Protein AF-A0A945Z3T9-F1 (afdb_monomer_lite)

Radius of gyration: 13.46 Å; chains: 1; bounding box: 30×29×35 Å

Secondary structure (DSSP, 8-state):
-----S-SSHHHHHHHHHHHHHTT-HHHHHTTB-GGGHHHHHHHHHHHHHTTHHHHHHHHHHHSEEEEEE-TTSSEEEEEEE-TTS-EEEEEEEEEETTTTEEEEEE-

pLDDT: mean 94.22, std 6.5, range [50.16, 98.38]

Sequence (108 aa):
ANDIYGGDTPEETLELFIQALESGDVELASKYFVVEKQEEGLYDLEIASKENNLAKYLDILNNSGRSASKYDDEIRYEIDFFDENKQQIHIEIFTLNTLTDKWKISEI

Structure (mmCIF, N/CA/C/O backbone):
data_AF-A0A945Z3T9-F1
#
_entry.id   AF-A0A945Z3T9-F1
#
loop_
_atom_site.group_PDB
_atom_site.id
_atom_site.type_symbol
_atom_site.label_atom_id
_atom_site.label_alt_id
_atom_site.label_comp_id
_atom_site.label_asym_id
_atom_site.label_entity_id
_atom_site.label_seq_id
_atom_site.pdbx_PDB_ins_code
_atom_site.Cartn_x
_atom_site.Cartn_y
_atom_site.Cartn_z
_atom_site.occupancy
_atom_site.B_iso_or_equiv
_atom_site.auth_seq_id
_atom_site.auth_comp_id
_atom_site.auth_asym_id
_atom_site.auth_atom_id
_atom_site.pdbx_PDB_model_num
ATOM 1 N N . ALA A 1 1 ? -12.670 -1.818 18.810 1.00 50.16 1 ALA A N 1
ATOM 2 C CA . ALA A 1 1 ? -12.895 -2.222 17.412 1.00 50.16 1 ALA A CA 1
ATOM 3 C C . ALA A 1 1 ? -11.714 -3.090 17.021 1.00 50.16 1 ALA A C 1
ATOM 5 O O . ALA A 1 1 ? -10.596 -2.669 17.282 1.00 50.16 1 ALA A O 1
ATOM 6 N N . ASN A 1 2 ? -11.945 -4.306 16.525 1.00 63.47 2 ASN A N 1
ATOM 7 C CA . ASN A 1 2 ? -10.855 -5.139 16.019 1.00 63.47 2 ASN A CA 1
ATOM 8 C C . ASN A 1 2 ? -10.454 -4.563 14.662 1.00 63.47 2 ASN A C 1
ATOM 10 O O . ASN A 1 2 ? -11.303 -4.471 13.777 1.00 63.47 2 ASN A O 1
ATOM 14 N N . ASP A 1 3 ? -9.211 -4.115 14.530 1.00 74.38 3 ASP A N 1
ATOM 15 C CA . ASP A 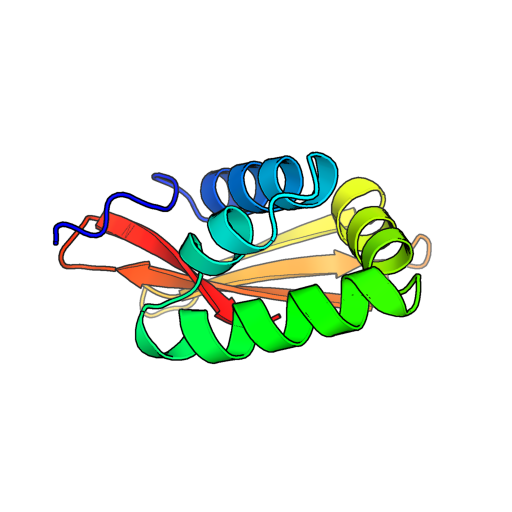1 3 ? -8.677 -3.681 13.246 1.00 74.38 3 ASP A CA 1
ATOM 16 C C . ASP A 1 3 ? -8.444 -4.919 12.371 1.00 74.38 3 ASP A C 1
ATOM 18 O O . ASP A 1 3 ? -7.478 -5.654 12.551 1.00 74.38 3 ASP A O 1
ATOM 22 N N . ILE A 1 4 ? -9.401 -5.195 11.486 1.00 86.62 4 ILE A N 1
ATOM 23 C CA . ILE A 1 4 ? -9.388 -6.359 10.589 1.00 86.62 4 ILE A CA 1
ATOM 24 C C . ILE A 1 4 ? -8.821 -6.031 9.205 1.00 86.62 4 ILE A C 1
ATOM 26 O O . ILE A 1 4 ? -8.809 -6.899 8.337 1.00 86.62 4 ILE A O 1
ATOM 30 N N . TYR A 1 5 ? -8.425 -4.777 8.971 1.00 93.50 5 TYR A N 1
ATOM 31 C CA . TYR A 1 5 ? -8.002 -4.315 7.654 1.00 93.50 5 TYR A CA 1
ATOM 32 C C . TYR A 1 5 ? -6.525 -4.635 7.418 1.00 93.50 5 TYR A C 1
ATOM 34 O O . TYR A 1 5 ? -5.713 -4.531 8.335 1.00 93.50 5 TYR A O 1
ATOM 42 N N . GLY A 1 6 ? -6.178 -4.957 6.176 1.00 95.69 6 GLY A N 1
ATOM 43 C CA . GLY A 1 6 ? -4.844 -5.404 5.776 1.00 95.69 6 GLY A CA 1
ATOM 44 C C . GLY A 1 6 ? -4.838 -6.881 5.389 1.00 95.69 6 GLY A C 1
ATOM 45 O O . GLY A 1 6 ? -5.676 -7.664 5.844 1.00 95.69 6 GLY A O 1
ATOM 46 N N . GLY A 1 7 ? -3.906 -7.240 4.517 1.00 96.75 7 GLY A N 1
ATOM 47 C CA . GLY A 1 7 ? -3.647 -8.605 4.091 1.00 96.75 7 GLY A CA 1
ATOM 48 C C . GLY A 1 7 ? -2.715 -9.354 5.039 1.00 96.75 7 GLY A C 1
ATOM 49 O O . GLY A 1 7 ? -2.140 -8.788 5.977 1.00 96.75 7 GLY A O 1
ATOM 50 N N . ASP A 1 8 ? -2.556 -10.645 4.763 1.00 96.31 8 ASP A N 1
ATOM 51 C CA . ASP A 1 8 ? -1.571 -11.516 5.412 1.00 96.31 8 ASP A CA 1
ATOM 52 C C . ASP A 1 8 ? -0.143 -11.228 4.907 1.00 96.31 8 ASP A C 1
ATOM 54 O O . ASP A 1 8 ? 0.842 -11.627 5.531 1.00 96.31 8 ASP A O 1
ATOM 58 N N . THR A 1 9 ? -0.021 -10.493 3.796 1.00 96.56 9 THR A N 1
ATOM 59 C CA . THR A 1 9 ? 1.247 -10.041 3.203 1.00 96.56 9 THR A CA 1
ATOM 60 C C . THR A 1 9 ? 1.205 -8.546 2.855 1.00 96.56 9 THR A C 1
ATOM 62 O O . THR A 1 9 ? 0.114 -8.011 2.629 1.00 96.56 9 THR A O 1
ATOM 65 N N . PRO A 1 10 ? 2.364 -7.862 2.776 1.00 97.25 10 PRO A N 1
ATOM 66 C CA . PRO A 1 10 ? 2.450 -6.483 2.287 1.00 97.25 10 PRO A CA 1
ATOM 67 C C . PRO A 1 10 ? 1.830 -6.313 0.897 1.00 97.25 10 PRO A C 1
ATOM 69 O O . PRO A 1 10 ? 1.091 -5.362 0.660 1.00 97.25 10 PRO A O 1
ATOM 72 N N . GLU A 1 11 ? 2.070 -7.266 -0.005 1.00 97.62 11 GLU A N 1
ATOM 73 C CA . GLU A 1 11 ? 1.535 -7.257 -1.365 1.00 97.62 11 GLU A CA 1
ATOM 74 C C . GLU A 1 11 ? 0.012 -7.386 -1.374 1.00 97.62 11 GLU A C 1
ATOM 76 O O . GLU A 1 11 ? -0.661 -6.669 -2.106 1.00 97.62 11 GLU A O 1
ATOM 81 N N . GLU A 1 12 ? -0.558 -8.251 -0.535 1.00 97.88 12 GLU A N 1
ATOM 82 C CA . GLU A 1 12 ? -2.013 -8.352 -0.403 1.00 97.88 12 GLU A CA 1
ATOM 83 C C . GLU A 1 12 ? -2.619 -7.060 0.162 1.00 97.88 12 GLU A C 1
ATOM 85 O O . GLU A 1 12 ? -3.651 -6.606 -0.333 1.00 97.88 12 GLU A O 1
ATOM 90 N N . THR A 1 13 ? -1.977 -6.428 1.153 1.00 98.25 13 THR A N 1
ATOM 91 C CA . THR A 1 13 ? -2.408 -5.108 1.643 1.00 98.25 13 THR A CA 1
ATOM 92 C C . THR A 1 13 ? -2.362 -4.060 0.534 1.00 98.25 13 THR A C 1
ATOM 94 O O . THR A 1 13 ? -3.314 -3.292 0.403 1.00 98.25 13 THR A O 1
ATOM 97 N N . LEU A 1 14 ? -1.298 -4.038 -0.273 1.00 98.38 14 LEU A N 1
ATOM 98 C CA . LEU A 1 14 ? -1.172 -3.125 -1.408 1.00 98.38 14 LEU A CA 1
ATOM 99 C C . LEU A 1 14 ? -2.297 -3.338 -2.430 1.00 98.38 14 LEU A C 1
ATOM 101 O O . LEU A 1 14 ? -2.918 -2.373 -2.861 1.00 98.38 14 LEU A O 1
ATOM 105 N N . GLU A 1 15 ? -2.603 -4.582 -2.793 1.00 98.19 15 GLU A N 1
ATOM 106 C CA . GLU A 1 15 ? -3.670 -4.883 -3.756 1.00 98.19 15 GLU A CA 1
ATOM 107 C C . GLU A 1 15 ? -5.058 -4.493 -3.223 1.00 98.19 15 GLU A C 1
ATOM 109 O O . GLU A 1 15 ? -5.870 -3.934 -3.959 1.00 98.19 15 GLU A O 1
ATOM 114 N N . LEU A 1 16 ? -5.333 -4.723 -1.934 1.00 98.38 16 LEU A N 1
ATOM 115 C CA . LEU A 1 16 ? -6.567 -4.264 -1.285 1.00 98.38 16 LEU A CA 1
ATOM 116 C C . LEU A 1 16 ? -6.674 -2.732 -1.276 1.00 98.38 16 LEU A C 1
ATOM 118 O O . LEU A 1 16 ? -7.746 -2.177 -1.522 1.00 98.38 16 LEU A O 1
ATOM 122 N N . PHE A 1 17 ? -5.557 -2.054 -1.017 1.00 98.31 17 PHE A N 1
ATOM 123 C CA . PHE A 1 17 ? -5.471 -0.601 -1.052 1.00 98.31 17 PHE A CA 1
ATOM 124 C C . PHE A 1 17 ? -5.724 -0.048 -2.461 1.00 98.31 17 PHE A C 1
ATOM 126 O O . PHE A 1 17 ? -6.579 0.823 -2.621 1.00 98.31 17 PHE A O 1
ATOM 133 N N . ILE A 1 18 ? -5.072 -0.604 -3.487 1.00 98.12 18 ILE A N 1
ATOM 134 C CA . ILE A 1 18 ? -5.288 -0.238 -4.896 1.00 98.12 18 ILE A CA 1
ATOM 135 C C . ILE A 1 18 ? -6.757 -0.434 -5.283 1.00 98.12 18 ILE A C 1
ATOM 137 O O . ILE A 1 18 ? -7.367 0.488 -5.817 1.00 98.12 18 ILE A O 1
ATOM 141 N N . GLN A 1 19 ? -7.361 -1.581 -4.954 1.00 98.19 19 GLN A N 1
ATOM 142 C CA . GLN A 1 19 ? -8.773 -1.849 -5.257 1.00 98.19 19 GLN A CA 1
ATOM 143 C C . GLN A 1 19 ? -9.714 -0.818 -4.619 1.00 98.19 19 GLN A C 1
ATOM 145 O O . GLN A 1 19 ? -10.665 -0.361 -5.259 1.00 98.19 19 GLN A O 1
ATOM 150 N N . ALA A 1 20 ? -9.449 -0.419 -3.371 1.00 97.69 20 ALA A N 1
ATOM 151 C CA . ALA A 1 20 ? -10.218 0.628 -2.709 1.00 97.69 20 ALA A CA 1
ATOM 152 C C . ALA A 1 20 ? -10.072 1.975 -3.441 1.00 97.69 20 ALA A C 1
ATOM 154 O O . ALA A 1 20 ? -11.085 2.602 -3.764 1.00 97.69 20 ALA A O 1
ATOM 155 N N . LEU A 1 21 ? -8.847 2.373 -3.800 1.00 96.56 21 LEU A N 1
ATOM 156 C CA . LEU A 1 21 ? -8.589 3.596 -4.568 1.00 96.56 21 LEU A CA 1
ATOM 157 C C . LEU A 1 21 ? -9.250 3.584 -5.955 1.00 96.56 21 LEU A C 1
ATOM 159 O O . LEU A 1 21 ? -9.861 4.578 -6.347 1.00 96.56 21 LEU A O 1
ATOM 163 N N . GLU A 1 22 ? -9.182 2.471 -6.686 1.00 96.06 22 GLU A N 1
ATOM 164 C CA . GLU A 1 22 ? -9.825 2.305 -7.998 1.00 96.06 22 GLU A CA 1
ATOM 165 C C . GLU A 1 22 ? -11.353 2.390 -7.914 1.00 96.06 22 GLU A C 1
ATOM 167 O O . GLU A 1 22 ? -12.004 2.900 -8.828 1.00 96.06 22 GLU A O 1
ATOM 172 N N . SER A 1 23 ? -11.933 1.934 -6.801 1.00 95.94 23 SER A N 1
ATOM 173 C CA . SER A 1 23 ? -13.368 2.070 -6.528 1.00 95.94 23 SER A CA 1
ATOM 174 C C . SER A 1 23 ? -13.784 3.479 -6.075 1.00 95.94 23 SER A C 1
ATOM 176 O O . SER A 1 23 ? -14.978 3.761 -5.970 1.00 95.94 23 SER A O 1
ATOM 178 N N . GLY A 1 24 ? -12.816 4.370 -5.831 1.00 94.00 24 GLY A N 1
ATOM 179 C CA . GLY A 1 24 ? -13.033 5.707 -5.276 1.00 94.00 24 GLY A CA 1
ATOM 180 C C . GLY A 1 24 ? -13.344 5.717 -3.775 1.00 94.00 24 GLY A C 1
ATOM 181 O O . GLY A 1 24 ? -13.723 6.760 -3.241 1.00 94.00 24 GLY A O 1
ATOM 182 N N . ASP A 1 25 ? -13.192 4.583 -3.090 1.00 96.81 25 ASP A N 1
ATOM 183 C CA . ASP A 1 25 ? -13.454 4.434 -1.659 1.00 96.81 25 ASP A CA 1
ATOM 184 C C . ASP A 1 25 ? -12.204 4.804 -0.845 1.00 96.81 25 ASP A C 1
ATOM 186 O O . ASP A 1 25 ? -11.463 3.957 -0.338 1.00 96.81 25 ASP A O 1
ATOM 190 N N . VAL A 1 26 ? -11.944 6.111 -0.754 1.00 95.62 26 VAL A N 1
ATOM 191 C CA . VAL A 1 26 ? -10.808 6.653 0.011 1.00 95.62 26 VAL A CA 1
ATOM 192 C C . VAL A 1 26 ? -10.945 6.408 1.517 1.00 95.62 26 VAL A C 1
ATOM 194 O O . VAL A 1 26 ? -9.937 6.280 2.212 1.00 95.62 26 VAL A O 1
ATOM 197 N N . GLU A 1 27 ? -12.177 6.269 2.021 1.00 96.44 27 GLU A N 1
ATOM 198 C CA . GLU A 1 27 ? -12.433 5.877 3.408 1.00 96.44 27 GLU A CA 1
ATOM 199 C C . GLU A 1 27 ? -11.921 4.462 3.670 1.00 96.44 27 GLU A C 1
ATOM 201 O O . GLU A 1 27 ? -11.166 4.267 4.626 1.00 96.44 27 GLU A O 1
ATOM 206 N N . LEU A 1 28 ? -12.263 3.488 2.822 1.00 97.50 28 LEU A N 1
ATOM 207 C CA . LEU A 1 28 ? -11.732 2.129 2.917 1.00 97.50 28 LEU A CA 1
ATOM 208 C C . LEU A 1 28 ? -10.214 2.102 2.716 1.00 97.50 28 LEU A C 1
ATOM 210 O O . LEU A 1 28 ? -9.515 1.471 3.509 1.00 97.50 28 LEU A O 1
ATOM 214 N N . ALA A 1 29 ? -9.699 2.821 1.717 1.00 97.88 29 ALA A N 1
ATOM 215 C CA . ALA A 1 29 ? -8.265 2.899 1.448 1.00 97.88 29 ALA A CA 1
ATOM 216 C C . ALA A 1 29 ? -7.485 3.388 2.685 1.00 97.88 29 ALA A C 1
ATOM 218 O O . ALA A 1 29 ? -6.487 2.780 3.078 1.00 97.88 29 ALA A O 1
ATOM 219 N N . SER A 1 30 ? -8.006 4.407 3.381 1.00 97.62 30 SER A N 1
ATOM 220 C CA . SER A 1 30 ? -7.418 4.924 4.625 1.00 97.62 30 SER A CA 1
ATOM 221 C C . SER A 1 30 ? -7.330 3.885 5.755 1.00 97.62 30 SER A C 1
ATOM 223 O O . SER A 1 30 ? -6.479 4.002 6.634 1.00 97.62 30 SER A O 1
ATOM 225 N N . LYS A 1 31 ? -8.158 2.829 5.750 1.00 97.31 31 LYS A N 1
ATOM 226 C CA . LYS A 1 31 ? -8.122 1.773 6.782 1.00 97.31 31 LYS A CA 1
ATOM 227 C C . LYS A 1 31 ? -6.932 0.829 6.647 1.00 97.31 31 LYS A C 1
ATOM 229 O O . LYS A 1 31 ? -6.599 0.129 7.612 1.00 97.31 31 LYS A O 1
ATOM 234 N N . TYR A 1 32 ? -6.288 0.798 5.484 1.00 97.88 32 TYR A N 1
ATOM 235 C CA . TYR A 1 32 ? -5.082 0.001 5.273 1.00 97.88 32 TYR A CA 1
ATOM 236 C C . TYR A 1 32 ? -3.828 0.657 5.852 1.00 97.88 32 TYR A C 1
ATOM 238 O O . TYR A 1 32 ? -2.822 -0.031 6.015 1.00 97.88 32 TYR A O 1
ATOM 246 N N . PHE A 1 33 ? -3.897 1.927 6.258 1.00 97.69 33 PHE A N 1
ATOM 247 C CA . PHE A 1 33 ? -2.827 2.570 7.012 1.00 97.69 33 PHE A CA 1
ATOM 248 C C . PHE A 1 33 ? -2.770 2.075 8.459 1.00 97.69 33 PHE A C 1
ATOM 250 O O . PHE A 1 33 ? -3.764 1.599 9.031 1.00 97.69 33 PHE A O 1
ATOM 257 N N . VAL A 1 34 ? -1.594 2.231 9.069 1.00 96.12 34 VAL A N 1
ATOM 258 C CA . VAL A 1 34 ? -1.426 2.136 10.525 1.00 96.12 34 VAL A CA 1
ATOM 259 C C . VAL A 1 34 ? -2.407 3.080 11.228 1.00 96.12 34 VAL A C 1
ATOM 261 O O . VAL A 1 34 ? -2.741 4.143 10.705 1.00 96.12 34 VAL A O 1
ATOM 264 N N . VAL A 1 35 ? -2.915 2.673 12.395 1.00 93.31 35 VAL A N 1
ATOM 265 C CA . VAL A 1 35 ? -4.064 3.316 13.067 1.00 93.31 35 VAL A CA 1
ATOM 266 C C . VAL A 1 35 ? -3.846 4.817 13.266 1.00 93.31 35 VAL A C 1
ATOM 268 O O . VAL A 1 35 ? -4.752 5.613 13.033 1.00 93.31 35 VAL A O 1
ATOM 271 N N . GLU A 1 36 ? -2.636 5.200 13.652 1.00 94.44 36 GLU A N 1
ATOM 272 C CA . GLU A 1 36 ? -2.208 6.576 13.885 1.00 94.44 36 GLU A CA 1
ATOM 273 C C . GLU A 1 36 ? -2.175 7.450 12.622 1.00 94.44 36 GLU A C 1
ATOM 275 O O . GLU A 1 36 ? -2.220 8.670 12.749 1.00 94.44 36 GLU A O 1
ATOM 280 N N . LYS A 1 37 ? -2.139 6.848 11.425 1.00 96.12 37 LYS A N 1
ATOM 281 C CA . LYS A 1 37 ? -2.102 7.545 10.131 1.00 96.12 37 LYS A CA 1
ATOM 282 C C . LYS A 1 37 ? -3.412 7.477 9.349 1.00 96.12 37 LYS A C 1
ATOM 284 O O . LYS A 1 37 ? -3.506 8.100 8.303 1.00 96.12 37 LYS A O 1
ATOM 289 N N . GLN A 1 38 ? -4.439 6.763 9.820 1.00 96.12 38 GLN A N 1
ATOM 290 C CA . GLN A 1 38 ? -5.687 6.622 9.050 1.00 96.12 38 GLN A CA 1
ATOM 291 C 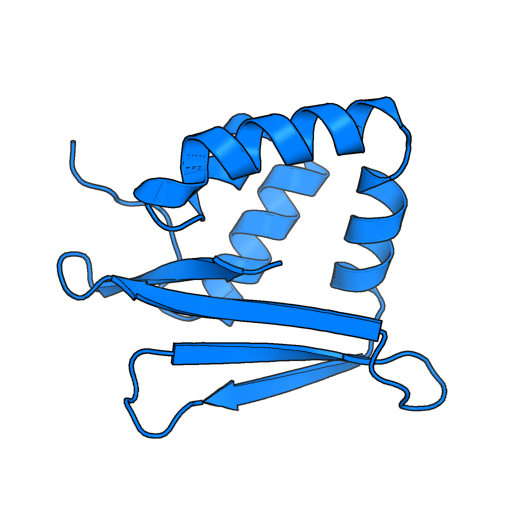C . GLN A 1 38 ? -6.402 7.962 8.823 1.00 96.12 38 GLN A C 1
ATOM 293 O O . GLN A 1 38 ? -6.978 8.172 7.762 1.00 96.12 38 GLN A O 1
ATOM 298 N N . GLU A 1 39 ? -6.376 8.867 9.807 1.00 96.56 39 GLU A N 1
ATOM 299 C CA . GLU A 1 39 ? -6.996 10.194 9.677 1.00 96.56 39 GLU A CA 1
ATOM 300 C C . GLU A 1 39 ? -6.225 11.087 8.693 1.00 96.56 39 GLU A C 1
ATOM 302 O O . GLU A 1 39 ? -6.830 11.695 7.813 1.00 96.56 39 GLU A O 1
ATOM 307 N N . GLU A 1 40 ? -4.894 11.113 8.803 1.00 96.12 40 GLU A N 1
ATOM 308 C CA . GLU A 1 40 ? -4.003 11.841 7.889 1.00 96.12 40 GLU A CA 1
ATOM 309 C C . GLU A 1 40 ? -4.107 11.293 6.459 1.00 96.12 40 GLU A C 1
ATOM 311 O O . GLU A 1 40 ? -4.390 12.040 5.527 1.00 96.12 40 GLU A O 1
ATOM 316 N N . GLY A 1 41 ? -4.005 9.972 6.295 1.00 95.31 41 GLY A N 1
ATOM 317 C CA . GLY A 1 41 ? -4.117 9.307 5.001 1.00 95.31 41 GLY A CA 1
ATOM 318 C C . GLY A 1 41 ? -5.477 9.522 4.339 1.00 95.31 41 GLY A C 1
ATOM 319 O O . GLY A 1 41 ? -5.535 9.741 3.133 1.00 95.31 41 GLY A O 1
ATOM 320 N N . LEU A 1 42 ? -6.582 9.528 5.097 1.00 97.00 42 LEU A N 1
ATOM 321 C CA . LEU A 1 42 ? -7.894 9.879 4.541 1.00 97.00 42 LEU A CA 1
ATOM 322 C C . LEU A 1 42 ? -7.893 11.303 3.976 1.00 97.00 42 LEU A C 1
ATOM 324 O O . LEU A 1 42 ? -8.324 11.517 2.843 1.00 97.00 42 LEU A O 1
ATOM 328 N N . TYR A 1 43 ? -7.396 12.265 4.752 1.00 95.94 43 TYR A N 1
ATOM 329 C CA . TYR A 1 43 ? -7.329 13.661 4.333 1.00 95.94 43 TYR A CA 1
ATOM 330 C C . TYR A 1 43 ? -6.483 13.839 3.063 1.00 95.94 43 TYR A C 1
ATOM 332 O O . TYR A 1 43 ? -6.921 14.500 2.115 1.00 95.94 43 TYR A O 1
ATOM 340 N N . ASP A 1 44 ? -5.318 13.196 2.998 1.00 93.62 44 ASP A N 1
ATOM 341 C CA . ASP A 1 44 ? -4.424 13.265 1.840 1.00 93.62 44 ASP A CA 1
ATOM 342 C C . ASP A 1 44 ? -5.043 12.620 0.595 1.00 93.62 44 ASP A C 1
ATOM 344 O O . ASP A 1 44 ? -5.007 13.202 -0.496 1.00 93.62 44 ASP A O 1
ATOM 348 N N . LEU A 1 45 ? -5.690 11.460 0.746 1.00 95.00 45 LEU A N 1
ATOM 349 C CA . LEU A 1 45 ? -6.391 10.787 -0.349 1.00 95.00 45 LEU A CA 1
ATOM 350 C C . LEU A 1 45 ? -7.585 11.606 -0.858 1.00 95.00 45 LEU A C 1
ATOM 352 O O . LEU A 1 45 ? -7.803 11.692 -2.071 1.00 95.00 45 LEU A O 1
ATOM 356 N N . GLU A 1 46 ? -8.336 12.260 0.029 1.00 95.00 46 GLU A N 1
ATOM 357 C CA . GLU A 1 46 ? -9.422 13.163 -0.360 1.00 95.00 46 GLU A CA 1
ATOM 358 C C . GLU A 1 46 ? -8.921 14.379 -1.150 1.00 95.00 46 GLU A C 1
ATOM 360 O O . GLU A 1 46 ? -9.593 14.825 -2.088 1.00 95.00 46 GLU A O 1
ATOM 365 N N . ILE A 1 47 ? -7.763 14.939 -0.787 1.00 92.94 47 ILE A N 1
ATOM 366 C CA . ILE A 1 47 ? -7.125 16.021 -1.550 1.00 92.94 47 ILE A CA 1
ATOM 367 C C . ILE A 1 47 ? -6.664 15.495 -2.908 1.00 92.94 47 ILE A C 1
ATOM 369 O O . ILE A 1 47 ? -7.022 16.066 -3.943 1.00 92.94 47 ILE A O 1
ATOM 373 N N . ALA A 1 48 ? -5.935 14.378 -2.931 1.00 89.94 48 ALA A N 1
ATOM 374 C CA . ALA A 1 48 ? -5.421 13.780 -4.158 1.00 89.94 48 ALA A CA 1
ATOM 375 C C . ALA A 1 48 ? -6.546 13.426 -5.145 1.00 89.94 48 ALA A C 1
ATOM 377 O O . ALA A 1 48 ? -6.394 13.616 -6.360 1.00 89.94 48 ALA A O 1
ATOM 378 N N . SER A 1 49 ? -7.696 12.977 -4.630 1.00 87.94 49 SER A N 1
ATOM 379 C CA . SER A 1 49 ? -8.896 12.692 -5.419 1.00 87.94 49 SER A CA 1
ATOM 380 C C . SER A 1 49 ? -9.487 13.941 -6.084 1.00 87.94 49 SER A C 1
ATOM 382 O O . SER A 1 49 ? -10.083 13.820 -7.155 1.00 87.94 49 SER A O 1
ATOM 384 N N . LYS A 1 50 ? -9.339 15.134 -5.495 1.00 86.94 50 LYS A N 1
ATOM 385 C CA . LYS A 1 50 ? -9.869 16.399 -6.046 1.00 86.94 50 LYS A CA 1
ATOM 386 C C . LYS A 1 50 ? -8.959 17.007 -7.116 1.00 86.94 50 LYS A C 1
ATOM 388 O O . LYS A 1 50 ? -9.441 17.725 -7.988 1.00 86.94 50 LYS A O 1
ATOM 393 N N . GLU A 1 51 ? -7.661 16.712 -7.074 1.00 82.12 51 GLU A N 1
ATOM 394 C CA . GLU A 1 51 ? -6.639 17.378 -7.897 1.00 82.12 51 GLU A CA 1
ATOM 395 C C . GLU A 1 51 ? -6.174 16.574 -9.127 1.00 82.12 51 GLU A C 1
ATOM 397 O O . GLU A 1 51 ? -5.186 16.932 -9.767 1.00 82.12 51 GLU A O 1
ATOM 402 N N . ASN A 1 52 ? -6.866 15.484 -9.488 1.00 81.56 52 ASN A N 1
ATOM 403 C CA . ASN A 1 52 ? -6.428 14.519 -10.517 1.00 81.56 52 ASN A CA 1
ATOM 404 C C . ASN A 1 52 ? -5.067 13.851 -10.199 1.00 81.56 52 ASN A C 1
ATOM 406 O O . ASN A 1 52 ? -4.447 13.227 -11.062 1.00 81.56 52 ASN A O 1
ATOM 410 N N . ASN A 1 53 ? -4.594 13.976 -8.957 1.00 88.12 53 ASN A N 1
ATOM 411 C CA . ASN A 1 53 ? -3.347 13.373 -8.493 1.00 88.12 53 ASN A CA 1
ATOM 412 C C . ASN A 1 53 ? -3.544 11.889 -8.166 1.00 88.12 53 ASN A C 1
ATOM 414 O O . ASN A 1 53 ? -2.638 11.097 -8.409 1.00 88.12 53 ASN A O 1
ATOM 418 N N . LEU A 1 54 ? -4.752 11.494 -7.747 1.00 90.62 54 LEU A N 1
ATOM 419 C CA . LEU A 1 54 ? -5.094 10.093 -7.496 1.00 90.62 54 LEU A CA 1
ATOM 420 C C . LEU A 1 54 ? -4.920 9.209 -8.742 1.00 90.62 54 LEU A C 1
ATOM 422 O O . LEU A 1 54 ? -4.399 8.106 -8.643 1.00 90.62 54 LEU A O 1
ATOM 426 N N . ALA A 1 55 ? -5.285 9.706 -9.929 1.00 92.12 55 ALA A N 1
ATOM 427 C CA . ALA A 1 55 ? -5.117 8.958 -11.176 1.00 92.12 55 ALA A CA 1
ATOM 428 C C . ALA A 1 55 ? -3.638 8.709 -11.518 1.00 92.12 55 ALA A C 1
ATOM 430 O O . ALA A 1 55 ? -3.288 7.629 -11.980 1.00 92.12 55 ALA A O 1
ATOM 431 N N . LYS A 1 56 ? -2.761 9.692 -11.266 1.00 92.69 56 LYS A N 1
ATOM 432 C CA . LYS A 1 56 ? -1.310 9.535 -11.462 1.00 92.69 56 LYS A CA 1
ATOM 433 C C . LYS A 1 56 ? -0.713 8.562 -10.454 1.00 92.69 56 LYS A C 1
ATOM 435 O O . LYS A 1 56 ? 0.150 7.773 -10.807 1.00 92.69 56 LYS A O 1
ATOM 440 N N . TYR A 1 57 ? -1.174 8.627 -9.210 1.00 94.94 57 TYR A N 1
ATOM 441 C CA . TYR A 1 57 ? -0.732 7.711 -8.171 1.00 94.94 57 TYR A CA 1
ATOM 442 C C . TYR A 1 57 ? -1.133 6.266 -8.500 1.00 94.94 57 TYR A C 1
ATOM 444 O O . TYR A 1 57 ? -0.276 5.390 -8.520 1.00 94.94 57 TYR A O 1
ATOM 452 N N . LEU A 1 58 ? -2.387 6.030 -8.900 1.00 96.06 58 LEU A N 1
ATOM 453 C CA . LEU A 1 58 ? -2.845 4.724 -9.390 1.00 96.06 58 LEU A CA 1
ATOM 454 C C . LEU A 1 58 ? -2.052 4.228 -10.607 1.00 96.06 58 LEU A C 1
ATOM 456 O O . LEU A 1 58 ? -1.755 3.040 -10.695 1.00 96.06 58 LEU A O 1
ATOM 460 N N . ASP A 1 59 ? -1.685 5.118 -11.532 1.00 95.69 59 ASP A N 1
ATOM 461 C CA . ASP A 1 59 ? -0.839 4.768 -12.678 1.00 95.69 59 ASP A CA 1
ATOM 462 C C . ASP A 1 59 ? 0.542 4.262 -12.233 1.00 95.69 59 ASP A C 1
ATOM 464 O O . ASP A 1 59 ? 0.988 3.212 -12.696 1.00 95.69 59 ASP A O 1
ATOM 468 N N . ILE A 1 60 ? 1.176 4.940 -11.267 1.00 96.25 60 ILE A N 1
ATOM 469 C CA . ILE A 1 60 ? 2.439 4.485 -10.670 1.00 96.25 60 ILE A CA 1
ATOM 470 C C . ILE A 1 60 ? 2.257 3.101 -10.046 1.00 96.25 60 ILE A C 1
ATOM 472 O O . ILE A 1 60 ? 3.028 2.191 -10.360 1.00 96.25 60 ILE A O 1
ATOM 476 N N . LEU A 1 61 ? 1.234 2.926 -9.204 1.00 96.81 61 LEU A N 1
ATOM 477 C CA . LEU A 1 61 ? 1.009 1.666 -8.502 1.00 96.81 61 LEU A CA 1
ATOM 478 C C . LEU A 1 61 ? 0.777 0.509 -9.483 1.00 96.81 61 LEU A C 1
ATOM 480 O O . LEU A 1 61 ? 1.366 -0.559 -9.315 1.00 96.81 61 LEU A O 1
ATOM 484 N N . ASN A 1 62 ? -0.019 0.712 -10.533 1.00 96.56 62 ASN A N 1
ATOM 485 C CA . ASN A 1 62 ? -0.426 -0.350 -11.456 1.00 96.56 62 ASN A CA 1
ATOM 486 C C . ASN A 1 62 ? 0.586 -0.660 -12.564 1.00 96.56 62 ASN A C 1
ATOM 488 O O . ASN A 1 62 ? 0.694 -1.816 -12.974 1.00 96.56 62 ASN A O 1
ATOM 492 N N . ASN A 1 63 ? 1.318 0.342 -13.055 1.00 96.56 63 ASN A N 1
ATOM 493 C CA . ASN A 1 63 ? 2.078 0.211 -14.302 1.00 96.56 63 ASN A CA 1
ATOM 494 C C . ASN A 1 63 ? 3.603 0.255 -14.122 1.00 96.56 63 ASN A C 1
ATOM 496 O O . ASN A 1 63 ? 4.334 -0.013 -15.078 1.00 96.56 63 ASN A O 1
ATOM 500 N N . SER A 1 64 ? 4.105 0.547 -12.920 1.00 97.06 64 SER A N 1
ATOM 501 C CA . SER A 1 64 ? 5.549 0.596 -12.654 1.00 97.06 64 SER A CA 1
ATOM 502 C C . SER A 1 64 ? 6.141 -0.785 -12.376 1.00 97.06 64 SER A C 1
ATOM 504 O O . SER A 1 64 ? 5.470 -1.696 -11.884 1.00 97.06 64 SER A O 1
ATOM 506 N N . GLY A 1 65 ? 7.442 -0.946 -12.632 1.00 96.62 65 GLY A N 1
ATOM 507 C CA . GLY A 1 65 ? 8.164 -2.126 -12.157 1.00 96.62 65 GLY A CA 1
ATOM 508 C C . GLY A 1 65 ? 8.220 -2.125 -10.630 1.00 96.62 65 GLY A C 1
ATOM 509 O O . GLY A 1 65 ? 8.499 -1.081 -10.055 1.00 96.62 65 GLY A O 1
ATOM 510 N N . ARG A 1 66 ? 7.985 -3.270 -9.979 1.00 96.81 66 ARG A N 1
ATOM 511 C CA . ARG A 1 66 ? 8.004 -3.395 -8.512 1.00 96.81 66 ARG A CA 1
ATOM 512 C C . ARG A 1 66 ? 9.199 -4.233 -8.042 1.00 96.81 66 ARG A C 1
ATOM 514 O O . ARG A 1 66 ? 9.531 -5.235 -8.681 1.00 96.81 66 ARG A O 1
ATOM 521 N N . SER A 1 67 ? 9.821 -3.854 -6.931 1.00 96.75 67 SER A N 1
ATOM 522 C CA . SER A 1 67 ? 10.766 -4.692 -6.179 1.00 96.75 67 SER A CA 1
ATOM 523 C C . SER A 1 67 ? 10.382 -4.668 -4.714 1.00 96.75 67 SER A C 1
ATOM 525 O O . SER A 1 67 ? 10.044 -3.616 -4.191 1.00 96.75 67 SER A O 1
ATOM 527 N N . ALA A 1 68 ? 10.433 -5.820 -4.062 1.00 95.19 68 ALA A N 1
ATOM 528 C CA . ALA A 1 68 ? 9.954 -5.977 -2.704 1.00 95.19 68 ALA A CA 1
ATOM 529 C C . ALA A 1 68 ? 11.102 -6.420 -1.789 1.00 95.19 68 ALA A C 1
ATOM 531 O O . ALA A 1 68 ? 11.932 -7.251 -2.176 1.00 95.19 68 ALA A O 1
ATOM 532 N N . SER A 1 69 ? 11.184 -5.816 -0.609 1.00 95.44 69 SER A N 1
ATOM 533 C CA . SER A 1 69 ? 12.356 -5.852 0.265 1.00 95.44 69 SER A CA 1
ATOM 534 C C . SER A 1 69 ? 11.903 -5.899 1.728 1.00 95.44 69 SER A C 1
ATOM 536 O O . SER A 1 69 ? 10.999 -5.176 2.139 1.00 95.44 69 SER A O 1
ATOM 538 N N . LYS A 1 70 ? 12.491 -6.801 2.523 1.00 94.75 70 LYS A N 1
ATOM 539 C CA . LYS A 1 70 ? 12.161 -6.990 3.945 1.00 94.75 70 LYS A CA 1
ATOM 540 C C . LYS A 1 70 ? 13.291 -6.445 4.808 1.00 94.75 70 LYS A C 1
ATOM 542 O O . LYS A 1 70 ? 14.454 -6.760 4.563 1.00 94.75 70 LYS A O 1
ATOM 547 N N . TYR A 1 71 ? 12.940 -5.686 5.840 1.00 92.81 71 TYR A N 1
ATOM 548 C CA . TYR A 1 71 ? 13.901 -5.166 6.809 1.00 92.81 71 TYR A CA 1
ATOM 549 C C . TYR A 1 71 ? 14.356 -6.257 7.791 1.00 92.81 71 TYR A C 1
ATOM 551 O O . TYR A 1 71 ? 13.638 -7.225 8.051 1.00 92.81 71 TYR A O 1
ATOM 559 N N . ASP A 1 72 ? 15.526 -6.051 8.402 1.00 92.12 72 ASP A N 1
ATOM 560 C CA . ASP A 1 72 ? 16.136 -6.989 9.360 1.00 92.12 72 ASP A CA 1
ATOM 561 C C . ASP A 1 72 ? 15.262 -7.281 10.596 1.00 92.12 72 ASP A C 1
ATOM 563 O O . ASP A 1 72 ? 15.410 -8.327 11.224 1.00 92.12 72 ASP A O 1
ATOM 567 N N . ASP A 1 73 ? 14.361 -6.365 10.966 1.00 89.69 73 ASP A N 1
ATOM 568 C CA . ASP A 1 73 ? 13.460 -6.520 12.120 1.00 89.69 73 ASP A CA 1
ATOM 569 C C . ASP A 1 73 ? 12.236 -7.401 11.849 1.00 89.69 73 ASP A C 1
ATOM 571 O O . ASP A 1 73 ? 11.443 -7.663 12.752 1.00 89.69 73 ASP A O 1
ATOM 575 N N . GLU A 1 74 ? 12.090 -7.849 10.609 1.00 87.50 74 GLU A N 1
ATOM 576 C CA . GLU A 1 74 ? 11.014 -8.683 10.100 1.00 87.50 74 GLU A CA 1
ATOM 577 C C . GLU A 1 74 ? 9.588 -8.141 10.175 1.00 87.50 74 GLU A C 1
ATOM 579 O O . GLU A 1 74 ? 8.666 -8.800 9.687 1.00 87.50 74 GLU A O 1
ATOM 584 N N . ILE A 1 75 ? 9.411 -6.949 10.728 1.00 93.62 75 ILE A N 1
ATOM 585 C CA . ILE A 1 75 ? 8.114 -6.298 10.893 1.00 93.62 75 ILE A CA 1
ATOM 586 C C . ILE A 1 75 ? 7.937 -5.136 9.929 1.00 93.62 75 ILE A C 1
ATOM 588 O O . ILE A 1 75 ? 6.834 -4.608 9.849 1.00 93.62 75 ILE A O 1
ATOM 592 N N . ARG A 1 76 ? 8.986 -4.743 9.202 1.00 96.44 76 ARG A N 1
ATOM 593 C CA . ARG A 1 76 ? 8.914 -3.754 8.129 1.00 96.44 76 ARG A CA 1
ATOM 594 C C . ARG A 1 76 ? 9.226 -4.366 6.774 1.00 96.44 76 ARG A C 1
ATOM 596 O O . ARG A 1 76 ? 10.082 -5.246 6.637 1.00 96.44 76 ARG A O 1
ATOM 603 N N . TYR A 1 77 ? 8.528 -3.865 5.771 1.00 97.00 77 TYR A N 1
ATOM 604 C CA . TYR A 1 77 ? 8.656 -4.284 4.386 1.00 97.00 77 TYR A CA 1
ATOM 605 C C . TYR A 1 77 ? 8.479 -3.075 3.483 1.00 97.00 77 TYR A C 1
ATOM 607 O O . TYR A 1 77 ? 7.668 -2.210 3.790 1.00 97.00 77 TYR A O 1
ATOM 615 N N . GLU A 1 78 ? 9.209 -3.004 2.384 1.00 97.12 78 GLU A N 1
ATOM 616 C CA . GLU A 1 78 ? 9.050 -1.948 1.391 1.00 97.12 78 GLU A CA 1
ATOM 617 C C . GLU A 1 78 ? 8.791 -2.537 0.012 1.00 97.12 78 GLU A C 1
ATOM 619 O O . GLU A 1 78 ? 9.284 -3.616 -0.337 1.00 97.12 78 GLU A O 1
ATOM 624 N N . ILE A 1 79 ? 8.003 -1.807 -0.766 1.00 98.00 79 ILE A N 1
ATOM 625 C CA . ILE A 1 79 ? 7.793 -2.064 -2.182 1.00 98.00 79 ILE A CA 1
ATOM 626 C C . ILE A 1 79 ? 8.246 -0.816 -2.930 1.00 98.00 79 ILE A C 1
ATOM 628 O O . ILE A 1 79 ? 7.612 0.235 -2.856 1.00 98.00 79 ILE A O 1
ATOM 632 N N . ASP A 1 80 ? 9.351 -0.946 -3.651 1.00 97.88 80 ASP A N 1
ATOM 633 C CA . ASP A 1 80 ? 9.894 0.082 -4.526 1.00 97.88 80 ASP A CA 1
ATOM 634 C C . ASP A 1 80 ? 9.242 0.016 -5.901 1.00 97.88 80 ASP A C 1
ATOM 636 O O . ASP A 1 80 ? 9.094 -1.066 -6.482 1.00 97.88 80 ASP A O 1
ATOM 640 N N . PHE A 1 81 ? 8.944 1.182 -6.466 1.00 98.00 81 PHE A N 1
ATOM 641 C CA . PHE A 1 81 ? 8.388 1.327 -7.804 1.00 98.00 81 PHE A CA 1
ATOM 642 C C . PHE A 1 81 ? 9.389 2.040 -8.708 1.00 98.00 81 PHE A C 1
ATOM 644 O O . PHE A 1 81 ? 9.970 3.065 -8.342 1.00 98.00 81 PHE A O 1
ATOM 651 N N . PHE A 1 82 ? 9.570 1.504 -9.912 1.00 97.81 82 PHE A N 1
ATOM 652 C CA . PHE A 1 82 ? 10.555 1.962 -10.883 1.00 97.81 82 PHE A CA 1
ATOM 653 C C . PHE A 1 82 ? 9.914 2.288 -12.226 1.00 97.81 82 PHE A C 1
ATOM 655 O O . PHE A 1 82 ? 9.046 1.553 -12.707 1.00 97.81 82 PHE A O 1
ATOM 662 N N . ASP A 1 83 ? 10.422 3.333 -12.870 1.00 95.94 83 ASP A N 1
ATOM 663 C CA . ASP A 1 83 ? 10.089 3.65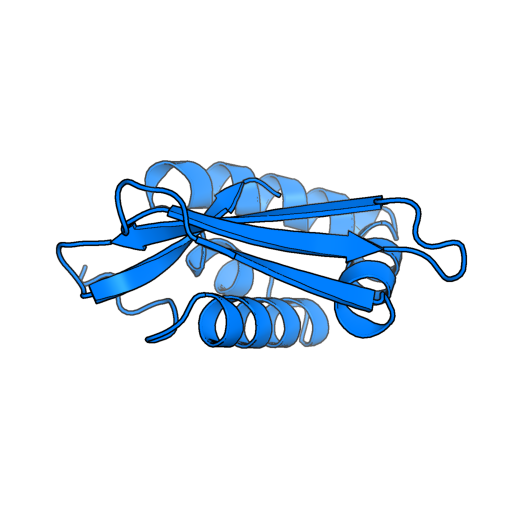0 -14.254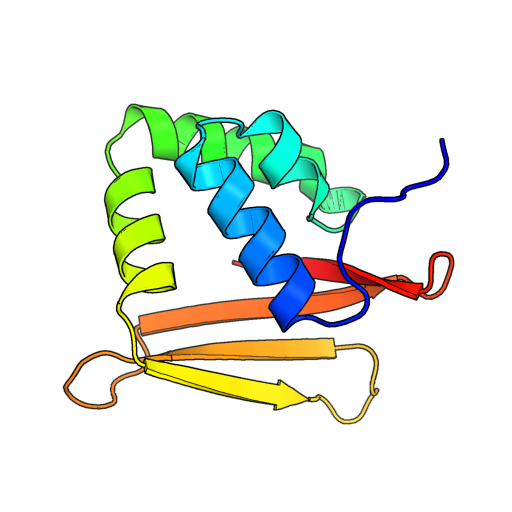 1.00 95.94 83 ASP A CA 1
ATOM 664 C C . ASP A 1 83 ? 10.738 2.664 -15.254 1.00 95.94 83 ASP A C 1
ATOM 666 O O . ASP A 1 83 ? 11.483 1.737 -14.902 1.00 95.94 83 ASP A O 1
ATOM 670 N N . GLU A 1 84 ? 10.482 2.878 -16.545 1.00 94.06 84 GLU A N 1
ATOM 671 C CA . GLU A 1 84 ? 11.052 2.073 -17.634 1.00 94.06 84 GLU A CA 1
ATOM 672 C C . GLU A 1 84 ? 12.594 2.106 -17.672 1.00 94.06 84 GLU A C 1
ATOM 674 O O . GLU A 1 84 ? 13.225 1.143 -18.119 1.00 94.06 84 GLU A O 1
ATOM 679 N N . ASN A 1 85 ? 13.211 3.176 -17.157 1.00 95.69 85 ASN A N 1
ATOM 680 C CA . ASN A 1 85 ? 14.661 3.372 -17.095 1.00 95.69 85 A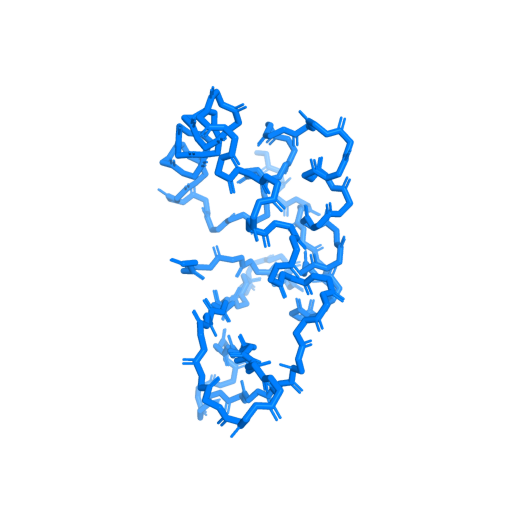SN A CA 1
ATOM 681 C C . ASN A 1 85 ? 15.301 2.771 -15.835 1.00 95.69 85 ASN A C 1
ATOM 683 O O . ASN A 1 85 ? 16.511 2.920 -15.646 1.00 95.69 85 ASN A O 1
ATOM 687 N N . LYS A 1 86 ? 14.526 2.076 -14.991 1.00 94.12 86 LYS A N 1
ATOM 688 C CA . LYS A 1 86 ? 14.958 1.540 -13.687 1.00 94.12 86 LYS A CA 1
ATOM 689 C C . LYS A 1 86 ? 15.308 2.620 -12.662 1.00 94.12 86 LYS A C 1
ATOM 691 O O . LYS A 1 86 ? 16.022 2.335 -11.701 1.00 94.12 86 LYS A O 1
ATOM 696 N N . GLN A 1 87 ? 14.804 3.839 -12.833 1.00 96.50 87 GLN A N 1
ATOM 697 C CA . GLN A 1 87 ? 14.861 4.867 -11.803 1.00 96.50 87 GLN A CA 1
ATOM 698 C C . GLN A 1 87 ? 13.717 4.648 -10.808 1.00 96.50 87 GLN A C 1
ATOM 700 O O . GLN A 1 87 ? 12.572 4.476 -11.214 1.00 96.50 87 GLN A O 1
ATOM 705 N N . GLN A 1 88 ? 14.026 4.661 -9.509 1.00 96.88 88 GLN A N 1
ATOM 706 C CA . GLN A 1 88 ? 13.012 4.611 -8.454 1.00 96.88 88 GLN A CA 1
ATOM 707 C C . GLN A 1 88 ? 12.182 5.902 -8.484 1.00 96.88 88 GLN A C 1
ATOM 709 O O . GLN A 1 88 ? 12.743 7.002 -8.515 1.00 96.88 88 GLN A O 1
ATOM 714 N N . ILE A 1 89 ? 10.860 5.758 -8.493 1.00 97.00 89 ILE A N 1
ATOM 715 C CA . ILE A 1 89 ? 9.900 6.866 -8.599 1.00 97.00 89 ILE A CA 1
ATOM 716 C C . ILE A 1 89 ? 8.915 6.927 -7.433 1.00 97.00 89 ILE A C 1
ATOM 718 O O . ILE A 1 89 ? 8.308 7.975 -7.234 1.00 97.00 89 ILE A O 1
ATOM 722 N N . HIS A 1 90 ? 8.758 5.835 -6.681 1.00 97.00 90 HIS A N 1
ATOM 723 C CA . HIS A 1 90 ? 7.855 5.747 -5.535 1.00 97.00 90 HIS A CA 1
ATOM 724 C C . HIS A 1 90 ? 8.265 4.597 -4.607 1.00 97.00 90 HIS A C 1
ATOM 726 O O . HIS A 1 90 ? 8.952 3.669 -5.048 1.00 97.00 90 HIS A O 1
ATOM 732 N N . ILE A 1 91 ? 7.846 4.654 -3.345 1.00 97.06 91 ILE A N 1
ATOM 733 C CA . ILE A 1 91 ? 8.059 3.603 -2.349 1.00 97.06 91 ILE A CA 1
ATOM 734 C C . ILE A 1 91 ? 6.832 3.498 -1.443 1.00 97.06 91 ILE A C 1
ATOM 736 O O . ILE A 1 91 ? 6.282 4.502 -1.014 1.00 97.06 91 ILE A O 1
ATOM 740 N N . GLU A 1 92 ? 6.422 2.274 -1.140 1.00 97.62 92 GLU A N 1
ATOM 741 C CA . GLU A 1 92 ? 5.393 1.976 -0.143 1.00 97.62 92 GLU A CA 1
ATOM 742 C C . GLU A 1 92 ? 6.048 1.229 1.015 1.00 97.62 92 GLU A C 1
ATOM 744 O O . GLU A 1 92 ? 6.650 0.174 0.794 1.00 97.62 92 GLU A O 1
ATOM 749 N N . ILE A 1 93 ? 5.937 1.741 2.242 1.00 97.62 93 ILE A N 1
ATOM 750 C CA . ILE A 1 93 ? 6.486 1.076 3.431 1.00 97.62 93 ILE A CA 1
ATOM 751 C C . ILE A 1 93 ? 5.349 0.498 4.253 1.00 97.62 93 ILE A C 1
ATOM 753 O O . ILE A 1 93 ? 4.444 1.211 4.690 1.00 97.62 93 ILE A O 1
ATOM 757 N N . PHE A 1 94 ? 5.457 -0.787 4.557 1.00 98.19 94 PHE A N 1
ATOM 758 C CA . PHE A 1 94 ? 4.509 -1.551 5.340 1.00 98.19 94 PHE A CA 1
ATOM 759 C C . PHE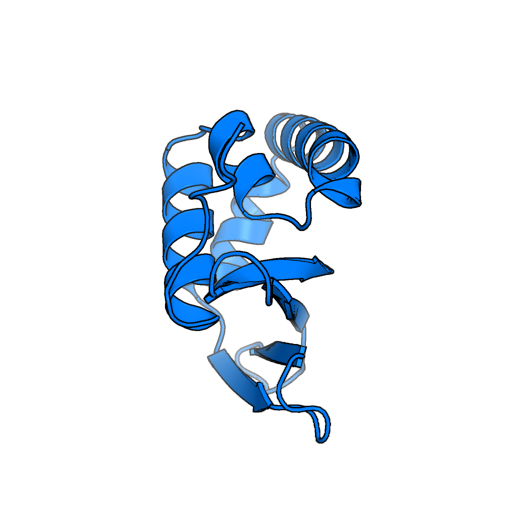 A 1 94 ? 5.091 -1.933 6.695 1.00 98.19 94 PHE A C 1
ATOM 761 O O . PHE A 1 94 ? 6.275 -2.247 6.820 1.00 98.19 94 PHE A O 1
ATOM 768 N N . THR A 1 95 ? 4.223 -1.978 7.700 1.00 97.44 95 THR A N 1
ATOM 769 C CA . THR A 1 95 ? 4.529 -2.485 9.036 1.00 97.44 95 THR A CA 1
ATOM 770 C C . THR A 1 95 ? 3.530 -3.575 9.428 1.00 97.44 95 THR A C 1
ATOM 772 O O . THR A 1 95 ? 2.322 -3.427 9.225 1.00 97.44 95 THR A O 1
ATOM 775 N N . LEU A 1 96 ? 4.019 -4.675 10.001 1.00 96.50 96 LEU A N 1
ATOM 776 C CA . LEU A 1 96 ? 3.191 -5.743 10.554 1.00 96.50 96 LEU A CA 1
ATOM 777 C C . LEU A 1 96 ? 2.565 -5.290 11.877 1.00 96.50 96 LEU A C 1
ATOM 779 O O . LEU A 1 96 ? 3.264 -5.012 12.855 1.00 96.50 96 LEU A O 1
ATOM 783 N N . ASN A 1 97 ? 1.237 -5.276 11.941 1.00 93.75 97 ASN A N 1
ATOM 784 C CA . ASN A 1 97 ? 0.526 -5.116 13.199 1.00 93.75 97 ASN A CA 1
ATOM 785 C C . ASN A 1 97 ? 0.560 -6.440 13.978 1.00 93.75 97 ASN A C 1
ATOM 787 O O . ASN A 1 97 ? -0.225 -7.345 13.717 1.00 93.75 97 ASN A O 1
ATOM 791 N N . THR A 1 98 ? 1.441 -6.541 14.973 1.00 90.69 98 THR A N 1
ATOM 792 C CA . THR A 1 98 ? 1.656 -7.764 15.773 1.00 90.69 98 THR A CA 1
ATOM 793 C C . THR A 1 98 ? 0.497 -8.136 16.704 1.00 90.69 98 THR A C 1
ATOM 795 O O . THR A 1 98 ? 0.535 -9.186 17.342 1.00 90.69 98 THR A O 1
ATOM 798 N N . LEU A 1 99 ? -0.537 -7.293 16.816 1.00 91.19 99 LEU A N 1
ATOM 799 C CA . LEU A 1 99 ? -1.760 -7.618 17.558 1.00 91.19 99 LEU A CA 1
ATOM 800 C C . LEU A 1 99 ? -2.801 -8.324 16.684 1.00 91.19 99 LEU A C 1
ATOM 802 O O . LEU A 1 99 ? -3.666 -9.020 17.217 1.00 91.19 99 LEU A O 1
ATOM 806 N N . THR A 1 100 ? -2.760 -8.097 15.369 1.00 92.44 100 THR A N 1
ATOM 807 C CA . THR A 1 100 ? -3.762 -8.595 14.412 1.00 92.44 100 THR A CA 1
ATOM 808 C C . THR A 1 100 ? -3.167 -9.488 13.327 1.00 92.44 100 THR A C 1
ATOM 810 O O . THR A 1 100 ? -3.927 -10.081 12.564 1.00 92.44 100 THR A O 1
ATOM 813 N N . ASP A 1 101 ? -1.837 -9.580 13.262 1.00 93.81 101 ASP A N 1
ATOM 814 C CA . ASP A 1 101 ? -1.054 -10.251 12.222 1.00 93.81 101 ASP A CA 1
ATOM 815 C C . ASP A 1 101 ? -1.372 -9.748 10.802 1.00 93.81 101 ASP A C 1
ATOM 817 O O . ASP A 1 101 ? -1.238 -10.479 9.823 1.00 93.81 101 ASP A O 1
ATOM 821 N N . LYS A 1 102 ? -1.795 -8.480 10.683 1.00 95.94 102 LYS A N 1
ATOM 822 C CA . LYS A 1 102 ? -2.096 -7.824 9.401 1.00 95.94 102 LYS A CA 1
ATOM 823 C C . LYS A 1 102 ? -1.049 -6.788 9.037 1.00 95.94 102 LYS A C 1
ATOM 825 O O . LYS A 1 102 ? -0.628 -5.995 9.882 1.00 95.94 102 LYS A O 1
ATOM 830 N N . TRP A 1 103 ? -0.672 -6.753 7.765 1.00 97.69 103 TRP A N 1
ATOM 831 C CA . TRP A 1 103 ? 0.225 -5.729 7.238 1.00 97.69 103 TRP A CA 1
ATOM 832 C C . TRP A 1 103 ? -0.517 -4.423 6.985 1.00 97.69 103 TRP A C 1
ATOM 834 O O . TRP A 1 103 ? -1.638 -4.417 6.471 1.00 97.69 103 TRP A O 1
ATOM 844 N N . LYS A 1 104 ? 0.129 -3.311 7.329 1.00 97.88 104 LYS A N 1
ATOM 845 C CA . LYS A 1 104 ? -0.421 -1.959 7.240 1.00 97.88 104 LYS A CA 1
ATOM 846 C C . LYS A 1 104 ? 0.532 -1.031 6.515 1.00 97.88 104 LYS A C 1
ATOM 848 O O . LYS A 1 104 ? 1.735 -1.148 6.707 1.00 97.88 104 LYS A O 1
ATOM 853 N N . ILE A 1 105 ? -0.005 -0.079 5.765 1.00 97.88 105 ILE A N 1
ATOM 854 C CA . ILE A 1 105 ? 0.770 0.995 5.146 1.00 97.88 105 ILE A CA 1
ATOM 855 C C . ILE A 1 105 ? 1.199 1.970 6.246 1.00 97.88 105 ILE A C 1
ATOM 857 O O . ILE A 1 105 ? 0.380 2.543 6.967 1.00 97.88 105 ILE A O 1
ATOM 861 N N . SER A 1 106 ? 2.503 2.120 6.411 1.00 95.62 106 SER A N 1
ATOM 862 C CA . SER A 1 106 ? 3.113 3.073 7.335 1.00 95.62 106 SER A CA 1
ATOM 863 C C . SER A 1 106 ? 3.631 4.318 6.629 1.00 95.62 106 SER A C 1
ATOM 865 O O . SER A 1 106 ? 3.722 5.353 7.280 1.00 95.62 106 SER A O 1
ATOM 867 N N . GLU A 1 107 ? 3.945 4.258 5.335 1.00 93.12 107 GLU A N 1
ATOM 868 C CA . GLU A 1 107 ? 4.438 5.402 4.558 1.00 93.12 107 GLU A CA 1
ATOM 869 C C . GLU A 1 107 ? 4.128 5.212 3.070 1.00 93.12 107 GLU A C 1
ATOM 871 O O . GLU A 1 107 ? 4.235 4.085 2.580 1.00 93.12 107 GLU A O 1
ATOM 876 N N . ILE A 1 108 ? 3.752 6.314 2.411 1.00 85.88 108 ILE A N 1
ATOM 877 C CA . ILE A 1 108 ? 3.539 6.459 0.963 1.00 85.88 108 ILE A CA 1
ATOM 878 C C . ILE A 1 108 ? 4.291 7.697 0.480 1.00 85.88 108 ILE A C 1
ATOM 880 O O . ILE A 1 108 ? 4.470 8.621 1.310 1.00 85.88 108 ILE A O 1
#

Foldseek 3Di:
DPLQQADLDPVRLLVQLLVCLVVVNLLNNLSLADPVCSVVSSVVSVVCVVPVNSVVVSCQSPPFDWDKAADPVRQKIKIFTADPVRDTDDMWMWGQPPVNSGIGTHDD